Protein AF-A0A3C0BBY7-F1 (afdb_monomer_lite)

Sequence (95 aa):
DMPVDNEEEFFVKFGDEYRDEADNVSIIPEGVGHFDIAPLLYDYLHLMIPYRVVHPDDENGNTTCDRTVISRLEQLKVTGENGSVWDKLKDINLD

Structure (mmCIF, N/CA/C/O backbone):
data_AF-A0A3C0BBY7-F1
#
_entry.id   AF-A0A3C0BBY7-F1
#
loop_
_atom_site.group_PDB
_atom_site.id
_atom_site.type_symbol
_atom_site.label_atom_id
_atom_site.label_alt_id
_atom_site.label_comp_id
_atom_site.label_asym_id
_atom_site.label_entity_id
_atom_site.label_seq_id
_atom_site.pdbx_PDB_ins_code
_atom_site.Cartn_x
_atom_site.Cartn_y
_atom_site.Cartn_z
_atom_site.occupancy
_atom_site.B_iso_or_equiv
_atom_site.auth_seq_id
_atom_site.auth_comp_id
_atom_site.auth_asym_id
_atom_site.auth_atom_id
_atom_site.pdbx_PDB_model_num
ATOM 1 N N . ASP A 1 1 ? -11.936 11.867 10.821 1.00 58.72 1 ASP A N 1
ATOM 2 C CA . ASP A 1 1 ? -11.034 11.390 9.759 1.00 58.72 1 ASP A CA 1
ATOM 3 C C . ASP A 1 1 ? -9.784 10.808 10.365 1.00 58.72 1 ASP A C 1
ATOM 5 O O . ASP A 1 1 ? -9.321 11.316 11.381 1.00 58.72 1 ASP A O 1
ATOM 9 N N . MET A 1 2 ? -9.295 9.713 9.791 1.00 70.88 2 MET A N 1
ATOM 10 C CA . MET A 1 2 ? -8.002 9.158 10.159 1.00 70.88 2 MET A CA 1
ATOM 11 C C . MET A 1 2 ? -6.971 9.733 9.186 1.00 70.88 2 MET A C 1
ATOM 13 O O . MET A 1 2 ? -7.074 9.438 7.995 1.00 70.88 2 MET A O 1
ATOM 17 N N . PRO A 1 3 ? -6.055 10.605 9.641 1.00 77.31 3 PRO A N 1
ATOM 18 C CA . PRO A 1 3 ? -5.058 11.177 8.754 1.00 77.31 3 PRO A CA 1
ATOM 19 C C . PRO A 1 3 ? -4.123 10.059 8.289 1.00 77.31 3 PRO A C 1
ATOM 21 O O . PRO A 1 3 ? -3.561 9.335 9.109 1.00 77.31 3 PRO A O 1
ATOM 24 N N . VAL A 1 4 ? -4.007 9.909 6.973 1.00 81.25 4 VAL A N 1
ATOM 25 C CA . VAL A 1 4 ? -3.027 9.037 6.331 1.00 81.25 4 VAL A CA 1
ATOM 26 C C . VAL A 1 4 ? -1.896 9.936 5.857 1.00 81.25 4 VAL A C 1
ATOM 28 O O . VAL A 1 4 ? -2.145 10.881 5.111 1.00 81.25 4 VAL A O 1
ATOM 31 N N . ASP A 1 5 ? -0.685 9.661 6.325 1.00 86.19 5 ASP A N 1
ATOM 32 C CA . ASP A 1 5 ? 0.532 10.365 5.935 1.00 86.19 5 ASP A CA 1
ATOM 33 C C . ASP A 1 5 ? 1.616 9.321 5.683 1.00 86.19 5 ASP A C 1
ATOM 35 O O . ASP A 1 5 ? 1.891 8.498 6.560 1.00 86.19 5 ASP A O 1
ATOM 39 N N . ASN A 1 6 ? 2.146 9.291 4.463 1.00 84.12 6 ASN A N 1
ATOM 40 C CA . ASN A 1 6 ? 3.180 8.347 4.066 1.00 84.12 6 ASN A CA 1
ATOM 41 C C . ASN A 1 6 ? 3.915 8.840 2.809 1.00 84.12 6 ASN A C 1
ATOM 43 O O . ASN A 1 6 ? 3.343 9.542 1.973 1.00 84.12 6 ASN A O 1
ATOM 47 N N . GLU A 1 7 ? 5.167 8.422 2.670 1.00 91.50 7 GLU A N 1
ATOM 48 C CA . GLU A 1 7 ? 6.050 8.717 1.549 1.00 91.50 7 GLU A CA 1
ATOM 49 C C . GLU A 1 7 ? 6.685 7.400 1.086 1.00 91.50 7 GLU A C 1
ATOM 51 O O . GLU A 1 7 ? 7.394 6.746 1.845 1.00 91.50 7 GLU A O 1
ATOM 56 N N . GLU A 1 8 ? 6.389 6.992 -0.151 1.00 90.50 8 GLU A N 1
ATOM 57 C CA . GLU A 1 8 ? 6.815 5.708 -0.720 1.00 90.50 8 GLU A CA 1
ATOM 58 C C . GLU A 1 8 ? 7.626 5.933 -2.001 1.00 90.50 8 GLU A C 1
ATOM 60 O O . GLU A 1 8 ? 7.281 6.780 -2.831 1.00 90.50 8 GLU A O 1
ATOM 65 N N . GLU A 1 9 ? 8.684 5.143 -2.186 1.00 93.44 9 GLU A N 1
ATOM 66 C CA . GLU A 1 9 ? 9.534 5.171 -3.379 1.00 93.44 9 GLU A CA 1
ATOM 67 C C . GLU A 1 9 ? 9.379 3.881 -4.191 1.00 93.44 9 GLU A C 1
ATOM 69 O O . GLU A 1 9 ? 9.565 2.776 -3.675 1.00 93.44 9 GLU A O 1
ATOM 74 N N . PHE A 1 10 ? 9.105 4.027 -5.489 1.00 94.44 10 PHE A N 1
ATOM 75 C CA . PHE A 1 10 ? 8.995 2.919 -6.436 1.00 94.44 10 PHE A CA 1
ATOM 76 C C . PHE A 1 10 ? 9.941 3.129 -7.622 1.00 94.44 10 PHE A C 1
ATOM 78 O O . PHE A 1 10 ? 9.942 4.189 -8.253 1.00 94.44 10 PHE A O 1
ATOM 85 N N . PHE A 1 11 ? 10.737 2.113 -7.950 1.00 94.56 11 PHE A N 1
ATOM 86 C CA . PHE A 1 11 ? 11.728 2.166 -9.019 1.00 94.56 11 PHE A CA 1
ATOM 87 C C . PHE A 1 11 ? 11.228 1.463 -10.278 1.00 94.56 11 PHE A C 1
ATOM 89 O O . PHE A 1 11 ? 10.786 0.315 -10.249 1.00 94.56 11 PHE A O 1
ATOM 96 N N . VAL A 1 12 ? 11.386 2.135 -11.415 1.00 92.94 12 VAL A N 1
ATOM 97 C CA . VAL A 1 12 ? 11.083 1.574 -12.733 1.00 92.94 12 VAL A CA 1
ATOM 98 C C . VAL A 1 12 ? 12.384 1.395 -13.505 1.00 92.94 12 VAL A C 1
ATOM 100 O O . VAL A 1 12 ? 13.156 2.342 -13.669 1.00 92.94 12 VAL A O 1
ATOM 103 N N . LYS A 1 13 ? 12.633 0.173 -13.977 1.00 93.31 13 LYS A N 1
ATOM 104 C CA . LYS A 1 13 ? 13.774 -0.172 -14.832 1.00 93.31 13 LYS A CA 1
ATOM 105 C C . LYS A 1 13 ? 13.291 -0.495 -16.238 1.00 93.31 13 LYS A C 1
ATOM 107 O O . LYS A 1 13 ? 12.208 -1.037 -16.411 1.00 93.31 13 LYS A O 1
ATOM 112 N N . PHE A 1 14 ? 14.112 -0.209 -17.240 1.00 93.31 14 PHE A N 1
ATOM 113 C CA . PHE A 1 14 ? 13.848 -0.649 -18.607 1.00 93.31 14 PHE A CA 1
ATOM 114 C C . PHE A 1 14 ? 14.492 -2.014 -18.869 1.00 93.31 14 PHE A C 1
ATOM 116 O O . PHE A 1 14 ? 15.600 -2.274 -18.394 1.00 93.31 14 PHE A O 1
ATOM 123 N N . GLY A 1 15 ? 13.801 -2.877 -19.609 1.00 91.94 15 GLY A N 1
ATOM 124 C CA . GLY A 1 15 ? 14.293 -4.194 -20.012 1.00 91.94 15 GLY A CA 1
ATOM 125 C C . GLY A 1 15 ? 13.503 -4.781 -21.180 1.00 91.94 15 GLY A C 1
ATOM 126 O O . GLY A 1 15 ? 12.789 -4.062 -21.877 1.00 91.94 15 GLY A O 1
ATOM 127 N N . ASP A 1 16 ? 13.634 -6.091 -21.391 1.00 89.69 16 ASP A N 1
ATOM 128 C CA . ASP A 1 16 ? 13.038 -6.772 -22.549 1.00 89.69 16 ASP A CA 1
ATOM 129 C C . ASP A 1 16 ? 11.526 -7.019 -22.389 1.00 89.69 16 ASP A C 1
ATOM 131 O O . ASP A 1 16 ? 10.759 -6.890 -23.342 1.00 89.69 16 ASP A O 1
ATOM 135 N N . GLU A 1 17 ? 11.081 -7.367 -21.178 1.00 91.12 17 GLU A N 1
ATOM 136 C CA . GLU A 1 17 ? 9.707 -7.786 -20.879 1.00 91.12 17 GLU A CA 1
ATOM 137 C C . GLU A 1 17 ? 9.232 -7.229 -19.532 1.00 91.12 17 GLU A C 1
ATOM 139 O O . GLU A 1 17 ? 10.043 -6.904 -18.663 1.00 91.12 17 GLU A O 1
ATOM 144 N N . TYR A 1 18 ? 7.909 -7.152 -19.348 1.00 91.88 18 TYR A N 1
ATOM 145 C CA . TYR A 1 18 ? 7.322 -6.725 -18.079 1.00 91.88 18 TYR A CA 1
ATOM 146 C C . TYR A 1 18 ? 7.590 -7.763 -16.985 1.00 91.88 18 TYR A C 1
ATOM 148 O O . TYR A 1 18 ? 7.266 -8.943 -17.157 1.00 91.88 18 TYR A O 1
ATOM 156 N N . ARG A 1 19 ? 8.160 -7.337 -15.855 1.00 92.44 19 ARG A N 1
ATOM 157 C CA . ARG A 1 19 ? 8.415 -8.220 -14.712 1.00 92.44 19 ARG A CA 1
ATOM 158 C C . ARG A 1 19 ? 8.555 -7.436 -13.416 1.00 92.44 19 ARG A C 1
ATOM 160 O O . ARG A 1 19 ? 9.389 -6.541 -13.328 1.00 92.44 19 ARG A O 1
ATOM 167 N N . ASP A 1 20 ? 7.852 -7.887 -12.387 1.00 91.25 20 ASP A N 1
ATOM 168 C CA . ASP A 1 20 ? 8.089 -7.426 -11.022 1.00 91.25 20 ASP A CA 1
ATOM 169 C C . ASP A 1 20 ? 9.342 -8.117 -10.465 1.00 91.25 20 ASP A C 1
ATOM 171 O O . ASP A 1 20 ? 9.431 -9.347 -10.414 1.00 91.25 20 ASP A O 1
ATOM 175 N N . GLU A 1 21 ? 10.358 -7.318 -10.138 1.00 91.25 21 GLU A N 1
ATOM 176 C CA . GLU A 1 21 ? 11.664 -7.798 -9.671 1.00 91.25 21 GLU A CA 1
ATOM 177 C C . GLU A 1 21 ? 11.727 -7.832 -8.138 1.00 91.25 21 GLU A C 1
ATOM 179 O O . GLU A 1 21 ? 12.305 -8.754 -7.561 1.00 91.25 21 GLU A O 1
ATOM 184 N N . ALA A 1 22 ? 11.116 -6.840 -7.487 1.00 91.62 22 ALA A N 1
ATOM 185 C CA . ALA A 1 22 ? 10.974 -6.723 -6.038 1.00 91.62 22 ALA A CA 1
ATOM 186 C C . ALA A 1 22 ? 9.711 -5.914 -5.694 1.00 91.62 22 ALA A C 1
ATOM 188 O O . ALA A 1 22 ? 9.109 -5.308 -6.578 1.00 91.62 22 ALA A O 1
ATOM 189 N N . ASP A 1 23 ? 9.352 -5.846 -4.409 1.00 87.56 23 ASP A N 1
ATOM 190 C CA . ASP A 1 23 ? 8.134 -5.166 -3.933 1.00 87.56 23 ASP A CA 1
ATOM 191 C C . ASP A 1 23 ? 8.029 -3.700 -4.391 1.00 87.56 23 ASP A C 1
ATOM 193 O O . ASP A 1 23 ? 6.936 -3.206 -4.648 1.00 87.56 23 ASP A O 1
ATOM 197 N N . ASN A 1 24 ? 9.162 -3.007 -4.535 1.00 92.56 24 ASN A N 1
ATOM 198 C CA . ASN A 1 24 ? 9.223 -1.621 -4.994 1.00 92.56 24 ASN A CA 1
ATOM 199 C C . ASN A 1 24 ? 10.015 -1.434 -6.301 1.00 92.56 24 ASN A C 1
ATOM 201 O O . ASN A 1 24 ? 10.480 -0.328 -6.580 1.00 92.56 24 ASN A O 1
ATOM 205 N N . VAL A 1 25 ? 10.222 -2.500 -7.085 1.00 94.44 25 VAL A N 1
ATOM 206 C CA . VAL A 1 25 ? 10.970 -2.440 -8.351 1.00 94.44 25 VAL A CA 1
ATOM 207 C C . VAL A 1 25 ? 10.270 -3.250 -9.436 1.00 94.44 25 VAL A C 1
ATOM 209 O O . VAL A 1 25 ? 10.130 -4.468 -9.313 1.00 94.44 25 VAL A O 1
ATOM 212 N N . SER A 1 26 ? 9.934 -2.600 -10.551 1.00 94.12 26 SER A N 1
ATOM 213 C CA . SER A 1 26 ? 9.396 -3.281 -11.735 1.00 94.12 26 SER A CA 1
ATOM 214 C C . SER A 1 26 ? 10.179 -2.935 -13.002 1.00 94.12 26 SER A C 1
ATOM 216 O O . SER A 1 26 ? 10.688 -1.822 -13.172 1.00 94.12 26 SER A O 1
ATOM 218 N N . ILE A 1 27 ? 10.312 -3.927 -13.880 1.00 94.25 27 ILE A N 1
ATOM 219 C CA . ILE A 1 27 ? 10.942 -3.812 -15.192 1.00 94.25 27 ILE A CA 1
ATOM 220 C C . ILE A 1 27 ? 9.837 -3.620 -16.226 1.00 94.25 27 ILE A C 1
ATOM 222 O O . ILE A 1 27 ? 8.913 -4.430 -16.300 1.00 94.25 27 ILE A O 1
ATOM 226 N N . ILE A 1 28 ? 9.954 -2.579 -17.049 1.00 94.25 28 ILE A N 1
ATOM 227 C CA . ILE A 1 28 ? 9.056 -2.307 -18.172 1.00 94.25 28 ILE A CA 1
ATOM 228 C C . ILE A 1 28 ? 9.796 -2.429 -19.512 1.00 94.25 28 ILE A C 1
ATOM 230 O O . ILE A 1 28 ? 10.983 -2.100 -19.589 1.00 94.25 28 ILE A O 1
ATOM 234 N N . PRO A 1 29 ? 9.114 -2.856 -20.590 1.00 94.00 29 PRO A N 1
ATOM 235 C CA . PRO A 1 29 ? 9.721 -2.898 -21.914 1.00 94.00 29 PRO A CA 1
ATOM 236 C C . PRO A 1 29 ? 10.139 -1.509 -22.413 1.00 94.00 29 PRO A C 1
ATOM 238 O O . PRO A 1 29 ? 9.382 -0.547 -22.281 1.00 94.00 29 PRO A O 1
ATOM 241 N N . GLU A 1 30 ? 11.295 -1.406 -23.073 1.00 89.62 30 GLU A N 1
ATOM 242 C CA . GLU A 1 30 ? 11.827 -0.137 -23.615 1.00 89.62 30 GLU A CA 1
ATOM 243 C C . GLU A 1 30 ? 10.877 0.590 -24.589 1.00 89.62 30 GLU A C 1
ATOM 245 O O . GLU A 1 30 ? 10.917 1.813 -24.711 1.00 89.62 30 GLU A O 1
ATOM 250 N N . GLY A 1 31 ? 10.002 -0.145 -25.283 1.00 88.12 31 GLY A N 1
ATOM 251 C CA . GLY A 1 31 ? 9.038 0.417 -26.237 1.00 88.12 31 GLY A CA 1
ATOM 252 C C . GLY A 1 31 ? 7.786 1.038 -25.608 1.00 88.12 31 GLY A C 1
ATOM 253 O O . GLY A 1 31 ? 6.928 1.546 -26.333 1.00 88.12 31 GLY A O 1
ATOM 254 N N . VAL A 1 32 ? 7.637 0.974 -24.283 1.00 86.12 32 VAL A N 1
ATOM 255 C CA . VAL A 1 32 ? 6.443 1.447 -23.579 1.00 86.12 32 VAL A CA 1
ATOM 256 C C . VAL A 1 32 ? 6.582 2.930 -23.227 1.00 86.12 32 VAL A C 1
ATOM 258 O O . VAL A 1 32 ? 7.468 3.335 -22.484 1.00 86.12 32 VAL A O 1
ATOM 261 N N . GLY A 1 33 ? 5.668 3.756 -23.746 1.00 83.81 33 GLY A N 1
ATOM 262 C CA . GLY A 1 33 ? 5.657 5.208 -23.519 1.00 83.81 33 GLY A CA 1
ATOM 263 C C . GLY A 1 33 ? 4.874 5.676 -22.287 1.00 83.81 33 GLY A C 1
ATOM 264 O O . GLY A 1 33 ? 4.809 6.878 -22.039 1.00 83.81 33 GLY A O 1
ATOM 265 N N . HIS A 1 34 ? 4.240 4.764 -21.544 1.00 88.25 34 HIS A N 1
ATOM 266 C CA . HIS A 1 34 ? 3.448 5.087 -20.356 1.00 88.25 34 HIS A CA 1
ATOM 267 C C . HIS A 1 34 ? 3.549 3.985 -19.295 1.00 88.25 34 HIS A C 1
ATOM 269 O O . HIS A 1 34 ? 3.524 2.802 -19.615 1.00 88.25 34 HIS A O 1
ATOM 275 N N . PHE A 1 35 ? 3.584 4.360 -18.021 1.00 88.94 35 PHE A N 1
ATOM 276 C CA . PHE A 1 35 ? 3.538 3.421 -16.902 1.00 88.94 35 PHE A CA 1
ATOM 277 C C . PHE A 1 35 ? 2.300 3.723 -16.060 1.00 88.94 35 PHE A C 1
ATOM 279 O O . PHE A 1 35 ? 2.105 4.866 -15.644 1.00 88.94 35 PHE A O 1
ATOM 286 N N . ASP A 1 36 ? 1.431 2.728 -15.881 1.00 90.69 36 ASP A N 1
ATOM 287 C CA . ASP A 1 36 ? 0.209 2.896 -15.098 1.00 90.69 36 ASP A CA 1
ATOM 288 C C . ASP A 1 36 ? 0.519 2.755 -13.606 1.00 90.69 36 ASP A C 1
ATOM 290 O O . ASP A 1 36 ? 0.889 1.684 -13.132 1.00 90.69 36 ASP A O 1
ATOM 294 N N . ILE A 1 37 ? 0.358 3.855 -12.872 1.00 92.62 37 ILE A N 1
ATOM 295 C CA . ILE A 1 37 ? 0.589 3.920 -11.426 1.00 92.62 37 ILE A CA 1
ATOM 296 C C . ILE A 1 37 ? -0.686 3.678 -10.609 1.00 92.62 37 ILE A C 1
ATOM 298 O O . ILE A 1 37 ? -0.618 3.643 -9.383 1.00 92.62 37 ILE A O 1
ATOM 302 N N . ALA A 1 38 ? -1.855 3.538 -11.247 1.00 94.88 38 ALA A N 1
ATOM 303 C CA . ALA A 1 38 ? -3.114 3.340 -10.531 1.00 94.88 38 ALA A CA 1
ATOM 304 C C . ALA A 1 38 ? -3.114 2.082 -9.636 1.00 94.88 38 ALA A C 1
ATOM 306 O O . ALA A 1 38 ? -3.585 2.193 -8.500 1.00 94.88 38 ALA A O 1
ATOM 307 N N . PRO A 1 39 ? -2.556 0.927 -10.062 1.00 91.31 39 PRO A N 1
ATOM 308 C CA . PRO A 1 39 ? -2.436 -0.246 -9.195 1.00 91.31 39 PRO A CA 1
ATOM 309 C C . PRO A 1 39 ? -1.549 0.016 -7.973 1.00 91.31 39 PRO A C 1
ATOM 311 O O . PRO A 1 39 ? -1.944 -0.297 -6.855 1.00 91.31 39 PRO A O 1
ATOM 314 N N . LEU A 1 40 ? -0.405 0.684 -8.168 1.00 92.19 40 LEU A N 1
ATOM 315 C CA . LEU A 1 40 ? 0.512 1.036 -7.079 1.00 92.19 40 LEU A CA 1
ATOM 316 C C . LEU A 1 40 ? -0.177 1.925 -6.042 1.00 92.19 40 LEU A C 1
ATOM 318 O O . LEU A 1 40 ? -0.133 1.647 -4.849 1.00 92.19 40 LEU A O 1
ATOM 322 N N . LEU A 1 41 ? -0.866 2.976 -6.497 1.00 92.12 41 LEU A N 1
ATOM 323 C CA . LEU A 1 41 ? -1.616 3.865 -5.609 1.00 92.12 41 LEU A CA 1
ATOM 324 C C . LEU A 1 41 ? -2.694 3.112 -4.830 1.00 92.12 41 LEU A C 1
ATOM 326 O O . LEU A 1 41 ? -2.870 3.365 -3.640 1.00 92.12 41 LEU A O 1
ATOM 330 N N . TYR A 1 42 ? -3.416 2.201 -5.485 1.00 92.62 42 TYR A N 1
ATOM 331 C CA . TYR A 1 42 ? -4.428 1.392 -4.819 1.00 92.62 42 TYR A CA 1
ATOM 332 C C . TYR A 1 42 ? -3.809 0.565 -3.691 1.00 92.62 42 TYR A C 1
ATOM 334 O O . TYR A 1 42 ? -4.307 0.628 -2.566 1.00 92.62 42 TYR A O 1
ATOM 342 N N . ASP A 1 43 ? -2.718 -0.146 -3.965 1.00 90.75 43 ASP A N 1
ATOM 343 C CA . ASP A 1 43 ? -2.064 -1.014 -2.987 1.00 90.75 43 ASP A CA 1
ATOM 344 C C . ASP A 1 43 ? -1.497 -0.211 -1.815 1.00 90.75 43 ASP A C 1
ATOM 346 O O . ASP A 1 43 ? -1.823 -0.491 -0.659 1.00 90.75 43 ASP A O 1
ATOM 350 N N . TYR A 1 44 ? -0.735 0.847 -2.099 1.00 91.62 44 TYR A N 1
ATOM 351 C CA . TYR A 1 44 ? -0.164 1.704 -1.064 1.00 91.62 44 TYR A CA 1
ATOM 352 C C . TYR A 1 44 ? -1.244 2.307 -0.161 1.00 91.62 44 TYR A C 1
ATOM 354 O O . TYR A 1 44 ? -1.146 2.219 1.062 1.00 91.62 44 TYR A O 1
ATOM 362 N N . LEU A 1 45 ? -2.320 2.854 -0.734 1.00 90.56 45 LEU A N 1
ATOM 363 C CA . LEU A 1 45 ? -3.403 3.441 0.057 1.00 90.56 45 LEU A CA 1
ATOM 364 C C . LEU A 1 45 ? -4.151 2.398 0.893 1.00 90.56 45 LEU A C 1
ATOM 366 O O . LEU A 1 45 ? -4.492 2.672 2.043 1.00 90.56 45 LEU A O 1
ATOM 370 N N . HIS A 1 46 ? -4.402 1.204 0.349 1.00 89.88 46 HIS A N 1
ATOM 371 C CA . HIS A 1 46 ? -5.087 0.145 1.093 1.00 89.88 46 HIS A CA 1
ATOM 372 C C . HIS A 1 46 ? -4.258 -0.360 2.270 1.00 89.88 46 HIS A C 1
ATOM 374 O O . HIS A 1 46 ? -4.823 -0.647 3.324 1.00 89.88 46 HIS A O 1
ATOM 380 N N . LEU A 1 47 ? -2.936 -0.441 2.113 1.00 88.50 47 LEU A N 1
ATOM 381 C CA . LEU A 1 47 ? -2.031 -0.877 3.176 1.00 88.50 47 LEU A CA 1
ATOM 382 C C . LEU A 1 47 ? -1.844 0.175 4.275 1.00 88.50 47 LEU A C 1
ATOM 384 O O . LEU A 1 47 ? -1.584 -0.184 5.422 1.00 88.50 47 LEU A O 1
ATOM 388 N N . MET A 1 48 ? -2.011 1.460 3.958 1.00 88.50 48 MET A N 1
ATOM 389 C CA . MET A 1 48 ? -1.921 2.539 4.947 1.00 88.50 48 MET A CA 1
ATOM 390 C C . MET A 1 48 ? -3.144 2.621 5.875 1.00 88.50 48 MET A C 1
ATOM 392 O O . MET A 1 48 ? -3.048 3.152 6.983 1.00 88.50 48 MET A O 1
ATOM 396 N N . ILE A 1 49 ? -4.305 2.118 5.449 1.00 86.88 49 ILE A N 1
ATOM 397 C CA . ILE A 1 49 ? -5.527 2.15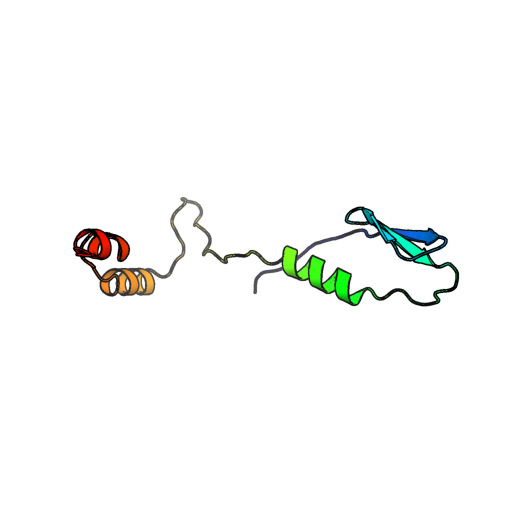4 6.260 1.00 86.88 49 ILE A CA 1
ATOM 398 C C . ILE A 1 49 ? -5.488 0.998 7.269 1.00 86.88 49 ILE A C 1
ATOM 400 O O . ILE A 1 49 ? -5.353 -0.162 6.873 1.00 86.88 49 ILE A O 1
ATOM 404 N N . PRO A 1 50 ? -5.656 1.250 8.582 1.00 84.69 50 PRO A N 1
ATOM 405 C CA . PRO A 1 50 ? -5.668 0.163 9.546 1.00 84.69 50 PRO A CA 1
ATOM 406 C C . PRO A 1 50 ? -6.861 -0.758 9.304 1.00 84.69 50 PRO A C 1
ATOM 408 O O . PRO A 1 50 ? -7.999 -0.320 9.132 1.00 84.69 50 PRO A O 1
ATOM 411 N N . TYR A 1 51 ? -6.620 -2.060 9.431 1.00 82.94 51 TYR A N 1
ATOM 412 C CA . TYR A 1 51 ? -7.673 -3.070 9.336 1.00 82.94 51 TYR A CA 1
ATOM 413 C C . TYR A 1 51 ? -8.790 -2.877 10.380 1.00 82.94 51 TYR A C 1
ATOM 415 O O . TYR A 1 51 ? -9.937 -3.272 10.172 1.00 82.94 51 TYR A O 1
ATOM 423 N N . ARG A 1 52 ? -8.464 -2.267 11.527 1.00 84.31 52 ARG A N 1
ATOM 424 C CA . ARG A 1 52 ? -9.417 -1.975 12.597 1.00 84.31 52 ARG A CA 1
ATOM 425 C C . ARG A 1 52 ? -9.152 -0.605 13.203 1.00 84.31 52 ARG A C 1
ATOM 427 O O . ARG A 1 52 ? -8.060 -0.341 13.694 1.00 84.31 52 ARG A O 1
ATOM 434 N N . VAL A 1 53 ? -10.197 0.213 13.265 1.00 82.12 53 VAL A N 1
ATOM 435 C CA . VAL A 1 53 ? -10.196 1.462 14.031 1.00 82.12 53 VAL A CA 1
ATOM 436 C C . VAL A 1 53 ? -10.612 1.150 15.467 1.00 82.12 53 VAL A C 1
ATOM 438 O O . VAL A 1 53 ? -11.668 0.560 15.706 1.00 82.12 53 VAL A O 1
ATOM 441 N N . VAL A 1 54 ? -9.767 1.515 16.428 1.00 83.38 54 VAL A N 1
ATOM 442 C CA . VAL A 1 54 ? -10.029 1.365 17.864 1.00 83.38 54 VAL A CA 1
ATOM 443 C C . VAL A 1 54 ? -10.019 2.758 18.481 1.00 83.38 54 VAL A C 1
ATOM 445 O O . VAL A 1 54 ? -9.179 3.581 18.120 1.00 83.38 54 VAL A O 1
ATOM 448 N N . HIS A 1 55 ? -10.971 3.042 19.372 1.00 85.75 55 HIS A N 1
ATOM 449 C CA . HIS A 1 55 ? -10.945 4.293 20.127 1.00 85.75 55 HIS A CA 1
ATOM 450 C C . HIS A 1 55 ? -9.634 4.375 20.923 1.00 85.75 55 HIS A C 1
ATOM 452 O O . HIS A 1 55 ? -9.250 3.366 21.518 1.00 85.75 55 HIS A O 1
ATOM 458 N N . PRO A 1 56 ? -8.952 5.531 20.942 1.00 87.00 56 PRO A N 1
ATOM 459 C CA . PRO A 1 56 ? -7.705 5.678 21.682 1.00 87.00 56 PRO A CA 1
ATOM 460 C C . PRO A 1 56 ? -7.936 5.505 23.188 1.00 87.00 56 PRO A C 1
ATOM 462 O O . PRO A 1 56 ? -9.060 5.660 23.677 1.00 87.00 56 PRO A O 1
ATO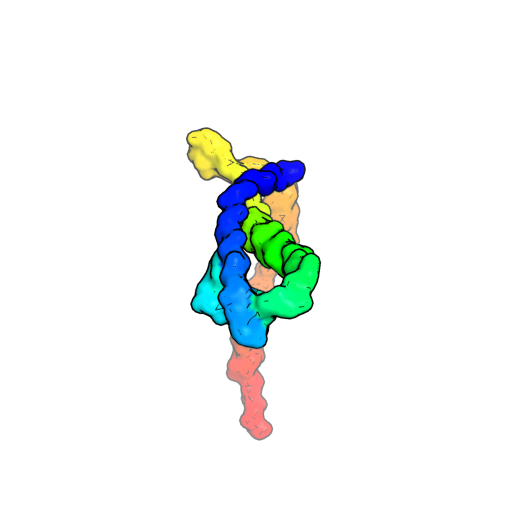M 465 N N . ASP A 1 57 ? -6.874 5.218 23.929 1.00 90.62 57 ASP A N 1
ATOM 466 C CA . ASP A 1 57 ? -6.895 5.298 25.388 1.00 90.62 57 ASP A CA 1
ATOM 467 C C . ASP A 1 57 ? -6.554 6.727 25.850 1.00 90.62 57 ASP A C 1
ATOM 469 O O . ASP A 1 57 ? -5.933 7.502 25.117 1.00 90.62 57 ASP A O 1
ATOM 473 N N . ASP A 1 58 ? -7.000 7.095 27.051 1.00 91.19 58 ASP A N 1
ATOM 474 C CA . ASP A 1 58 ? -6.628 8.347 27.712 1.00 91.19 58 ASP A CA 1
ATOM 475 C C . ASP A 1 58 ? -5.196 8.290 28.287 1.00 91.19 58 ASP A C 1
ATOM 477 O O . ASP A 1 58 ? -4.534 7.252 28.274 1.00 91.19 58 ASP A O 1
ATOM 481 N N . GLU A 1 59 ? -4.704 9.408 28.831 1.00 93.00 59 GLU A N 1
ATOM 482 C CA . GLU A 1 59 ? -3.356 9.506 29.424 1.00 93.00 59 GLU A CA 1
ATOM 483 C C . GLU A 1 59 ? -3.111 8.521 30.585 1.00 93.00 59 GLU A C 1
ATOM 485 O O . GLU A 1 59 ? -1.964 8.245 30.934 1.00 93.00 59 GLU A O 1
ATOM 490 N N . ASN A 1 60 ? -4.178 7.978 31.179 1.00 92.12 60 ASN A N 1
ATOM 491 C CA . ASN A 1 60 ? -4.130 7.015 32.275 1.00 92.12 60 ASN A CA 1
ATOM 492 C C . ASN A 1 60 ? -4.358 5.565 31.801 1.00 92.12 60 ASN A C 1
ATOM 494 O O . ASN A 1 60 ? -4.416 4.661 32.636 1.00 92.12 60 ASN A O 1
ATOM 498 N N . GLY A 1 61 ? -4.498 5.332 30.490 1.00 89.62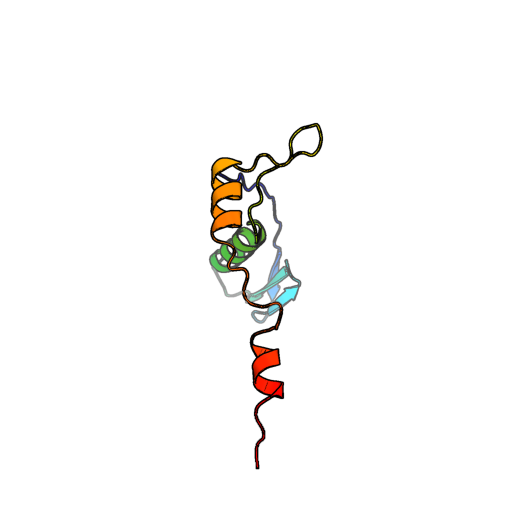 61 GLY A N 1
ATOM 499 C CA . GLY A 1 61 ? -4.739 4.016 29.899 1.00 89.62 61 GLY A CA 1
ATOM 500 C C . GLY A 1 61 ? -6.193 3.536 29.963 1.00 89.62 61 GLY A C 1
ATOM 501 O O . GLY A 1 61 ? -6.442 2.340 29.812 1.00 89.62 61 GLY A O 1
ATOM 502 N N . ASN A 1 62 ? -7.166 4.419 30.211 1.00 88.75 62 ASN A N 1
ATOM 503 C CA . ASN A 1 62 ? -8.583 4.058 30.144 1.00 88.75 62 ASN A CA 1
ATOM 504 C C . ASN A 1 62 ? -9.138 4.275 28.737 1.00 88.75 62 ASN A C 1
ATOM 506 O O . ASN A 1 62 ? -8.873 5.289 28.097 1.00 88.75 62 ASN A O 1
ATOM 510 N N . THR A 1 63 ? -10.010 3.370 28.297 1.00 87.31 63 THR A N 1
ATOM 511 C CA . THR A 1 63 ? -10.654 3.485 26.987 1.00 87.31 63 THR A CA 1
ATOM 512 C C . THR A 1 63 ? -11.527 4.737 26.860 1.00 87.31 63 THR A C 1
ATOM 514 O O . THR A 1 63 ? -12.349 5.032 27.732 1.00 87.31 63 THR A O 1
ATOM 517 N N . THR A 1 64 ? -11.415 5.433 25.725 1.00 90.88 64 THR A N 1
ATOM 518 C CA . THR A 1 64 ? -12.285 6.575 25.381 1.00 90.88 64 THR A CA 1
ATOM 519 C C . THR A 1 64 ? -13.610 6.166 24.725 1.00 90.88 64 THR A C 1
ATOM 521 O O . THR A 1 64 ? -14.382 7.021 24.292 1.00 90.88 64 THR A O 1
ATOM 524 N N . CYS A 1 65 ? -13.910 4.863 24.653 1.00 89.94 65 CYS A N 1
ATOM 525 C CA . CYS A 1 65 ? -15.179 4.370 24.120 1.00 89.94 65 CYS A CA 1
ATOM 526 C C . CYS A 1 65 ? -16.396 4.972 24.849 1.00 89.94 65 CYS A C 1
ATOM 528 O O . CYS A 1 65 ? -16.407 5.119 26.074 1.00 89.94 65 CYS A O 1
ATOM 530 N N . ASP A 1 66 ? -17.481 5.207 24.106 1.00 91.56 66 ASP A N 1
ATOM 531 C CA . ASP A 1 66 ? -18.755 5.627 24.692 1.00 91.56 66 ASP A CA 1
ATOM 532 C C . ASP A 1 66 ? -19.308 4.542 25.633 1.00 91.56 66 ASP A C 1
ATOM 534 O O . ASP A 1 66 ? -19.731 3.455 25.222 1.00 91.56 66 ASP A O 1
ATOM 538 N N . ARG A 1 67 ? -19.342 4.871 26.927 1.00 90.69 67 ARG A N 1
ATOM 539 C CA . ARG A 1 67 ? -19.826 3.991 27.995 1.00 90.69 67 ARG A CA 1
ATOM 540 C C . ARG A 1 67 ? -21.285 3.575 27.822 1.00 90.69 67 ARG A C 1
ATOM 542 O O . ARG A 1 67 ? -21.649 2.466 28.210 1.00 90.69 67 ARG A O 1
ATOM 549 N N . THR A 1 68 ? -22.126 4.432 27.246 1.00 92.12 68 THR A N 1
ATOM 550 C CA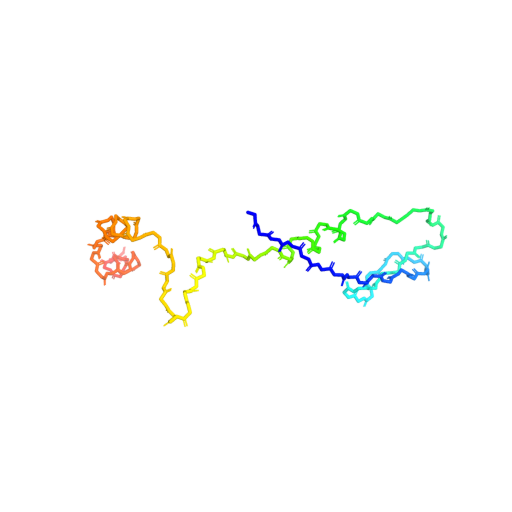 . THR A 1 68 ? -23.544 4.125 27.020 1.00 92.12 68 THR A CA 1
ATOM 551 C C . THR A 1 68 ? -23.706 3.040 25.960 1.00 92.12 68 THR A C 1
ATOM 553 O O . THR A 1 68 ? -24.527 2.135 26.116 1.00 92.12 68 THR A O 1
ATOM 556 N N . VAL A 1 69 ? -22.876 3.089 24.917 1.00 90.06 69 VAL A N 1
ATOM 557 C CA . VAL A 1 69 ? -22.839 2.088 23.850 1.00 90.06 69 VAL A CA 1
ATOM 558 C C . VAL A 1 69 ? -22.287 0.773 24.387 1.00 90.06 69 VAL A C 1
ATOM 560 O O . VAL A 1 69 ? -22.908 -0.263 24.163 1.00 90.06 69 VAL A O 1
ATOM 563 N N . ILE A 1 70 ? -21.194 0.805 25.158 1.00 90.06 70 ILE A N 1
ATOM 564 C CA . ILE A 1 70 ? -20.635 -0.395 25.803 1.00 90.06 70 ILE A CA 1
ATOM 565 C C . ILE A 1 70 ? -21.690 -1.090 26.668 1.00 90.06 70 ILE A C 1
ATOM 567 O O . ILE A 1 70 ? -21.928 -2.282 26.500 1.00 90.06 70 ILE A O 1
ATOM 571 N N . SER A 1 71 ? -22.377 -0.343 27.535 1.00 90.25 71 SER A N 1
ATOM 572 C CA . SER A 1 71 ? -23.409 -0.906 28.412 1.00 90.25 71 SER A CA 1
ATOM 573 C C . SER A 1 71 ? -24.549 -1.563 27.625 1.00 90.25 71 SER A C 1
ATOM 575 O O . SER A 1 71 ? -25.007 -2.649 27.980 1.00 90.25 71 SER A O 1
ATOM 577 N N . ARG A 1 72 ? -24.988 -0.951 26.517 1.00 90.56 72 ARG A N 1
ATOM 578 C CA . ARG A 1 72 ? -25.998 -1.551 25.630 1.00 90.56 72 ARG A CA 1
ATOM 579 C C . ARG A 1 72 ? -25.485 -2.822 24.954 1.00 90.56 72 ARG A C 1
ATOM 581 O O . ARG A 1 72 ? -26.224 -3.796 24.867 1.00 90.56 72 ARG A O 1
ATOM 588 N N . LEU A 1 73 ? -24.234 -2.830 24.493 1.00 87.75 73 LEU A N 1
ATOM 589 C CA . LEU A 1 73 ? -23.609 -4.012 23.891 1.00 87.75 73 LEU A CA 1
ATOM 590 C C . LEU A 1 73 ? -23.502 -5.166 24.891 1.00 87.75 73 LEU A C 1
ATOM 592 O O . LEU A 1 73 ? -23.744 -6.309 24.520 1.00 87.75 73 LEU A O 1
ATOM 596 N N . GLU A 1 74 ? -23.184 -4.880 26.153 1.00 88.50 74 GLU A N 1
ATOM 597 C CA . GLU A 1 74 ? -23.152 -5.879 27.225 1.00 88.50 74 GLU A CA 1
ATOM 598 C C . GLU A 1 74 ? -24.535 -6.472 27.512 1.00 88.50 74 GLU A C 1
ATOM 600 O O . GLU A 1 74 ? -24.650 -7.680 27.690 1.00 88.50 74 GLU A O 1
ATOM 605 N N . GLN A 1 75 ? -25.590 -5.654 27.498 1.00 88.50 75 GLN A N 1
ATOM 606 C CA . GLN A 1 75 ? -26.973 -6.122 27.671 1.00 88.50 75 GLN A CA 1
ATOM 607 C C . GLN A 1 75 ? -27.463 -6.976 26.495 1.00 88.50 75 GLN A C 1
ATOM 609 O O . GLN A 1 75 ? -28.240 -7.909 26.684 1.00 88.50 75 GLN A O 1
ATOM 614 N N . LEU A 1 76 ? -27.019 -6.650 25.279 1.00 85.25 76 LEU A N 1
ATOM 615 C CA . LEU A 1 76 ? -27.325 -7.397 24.055 1.00 85.25 76 LEU A CA 1
ATOM 616 C C . LEU A 1 76 ? -26.426 -8.616 23.859 1.00 85.25 76 LEU A C 1
ATOM 618 O O . LEU A 1 76 ? -26.670 -9.419 22.955 1.00 85.25 76 LEU A O 1
ATOM 622 N N . LYS A 1 77 ? -25.380 -8.756 24.677 1.00 81.62 77 LYS A N 1
ATOM 623 C CA . LYS A 1 77 ? -24.507 -9.919 24.679 1.00 81.62 77 LYS A CA 1
ATOM 624 C C . LYS A 1 77 ? -25.363 -11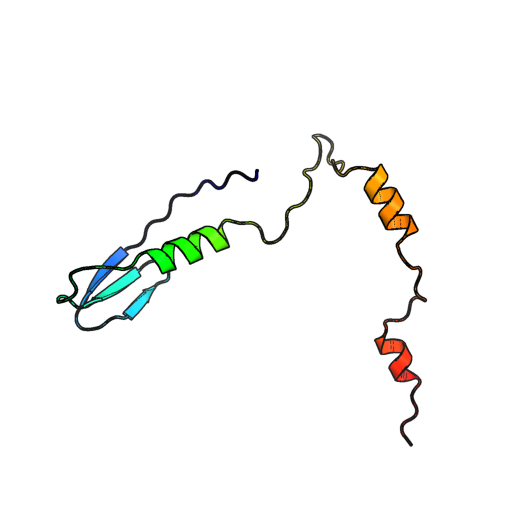.102 25.112 1.00 81.62 77 LYS A C 1
ATOM 626 O O . LYS A 1 77 ? -25.620 -11.303 26.294 1.00 81.62 77 LYS A O 1
ATOM 631 N N . VAL A 1 78 ? -25.858 -11.852 24.131 1.00 68.19 78 VAL A N 1
ATOM 632 C CA . VAL A 1 78 ? -26.609 -13.077 24.379 1.00 68.19 78 VAL A CA 1
ATOM 633 C C . VAL A 1 78 ? -25.699 -13.962 25.220 1.00 68.19 78 VAL A C 1
ATOM 635 O O . VAL A 1 78 ? -24.640 -14.387 24.756 1.00 68.19 78 VAL A O 1
ATOM 638 N N . THR A 1 79 ? -26.097 -14.234 26.461 1.00 60.50 79 THR A N 1
ATOM 639 C CA . THR A 1 79 ? -25.626 -15.383 27.235 1.00 60.50 79 THR A CA 1
ATOM 640 C C . THR A 1 79 ? -26.157 -16.632 26.542 1.00 60.50 79 THR A C 1
ATOM 642 O O . THR A 1 79 ? -27.058 -17.314 27.020 1.00 60.50 79 THR A O 1
ATOM 645 N N . GLY A 1 80 ? -25.644 -16.896 25.340 1.00 53.06 80 GLY A N 1
ATOM 646 C CA . GLY A 1 80 ? -25.747 -18.210 24.747 1.00 53.06 80 GLY A CA 1
ATOM 647 C C . GLY A 1 80 ? -25.061 -19.142 25.726 1.00 53.06 80 GLY A C 1
ATOM 648 O O . GLY A 1 80 ? -23.983 -18.814 26.225 1.00 53.06 80 GLY A O 1
ATOM 649 N N . GLU A 1 81 ? -25.722 -20.245 26.061 1.00 56.06 81 GLU A N 1
ATOM 650 C CA . GLU A 1 81 ? -25.109 -21.374 26.752 1.00 56.06 81 GLU A CA 1
ATOM 651 C C . GLU A 1 81 ? -23.654 -21.514 26.286 1.00 56.06 81 GLU A C 1
ATOM 653 O O . GLU A 1 81 ? -23.399 -21.433 25.084 1.00 56.06 81 GLU A O 1
ATOM 658 N N . ASN A 1 82 ? -22.719 -21.654 27.231 1.00 52.81 82 ASN A N 1
ATOM 659 C CA . ASN A 1 82 ? -21.268 -21.753 27.021 1.00 52.81 82 ASN A CA 1
ATOM 660 C C . ASN A 1 82 ? -20.857 -23.025 26.244 1.00 52.81 82 ASN A C 1
ATOM 662 O O . ASN A 1 82 ? -19.970 -23.762 26.667 1.00 52.81 82 ASN A O 1
ATOM 666 N N . GLY A 1 83 ? -21.514 -23.306 25.129 1.00 57.16 83 GLY A N 1
ATOM 667 C CA . GLY A 1 83 ? -21.133 -24.275 24.131 1.00 57.16 83 GLY A CA 1
ATOM 668 C C . GLY A 1 83 ? -20.961 -23.527 22.822 1.00 57.16 83 GLY A C 1
ATOM 669 O O . GLY A 1 83 ? -21.847 -22.801 22.369 1.00 57.16 83 GLY A O 1
ATOM 670 N N . SER A 1 84 ? -19.805 -23.712 22.205 1.00 67.62 84 SER A N 1
ATOM 671 C CA . SER A 1 84 ? -19.634 -23.456 20.786 1.00 67.62 84 SER A CA 1
ATOM 672 C C . SER A 1 84 ? -20.841 -24.019 20.022 1.00 67.62 84 SER A C 1
ATOM 674 O O . SER A 1 84 ? -21.364 -25.071 20.383 1.00 67.62 84 SER A O 1
ATOM 676 N N . VAL A 1 85 ? -21.289 -23.379 18.938 1.00 65.69 85 VAL A N 1
ATOM 677 C CA . VAL A 1 85 ? -22.336 -23.957 18.062 1.00 65.69 85 VAL A CA 1
ATOM 678 C C . VAL A 1 85 ? -21.953 -25.385 17.629 1.00 65.69 85 VAL A C 1
ATOM 680 O O . VAL A 1 85 ? -22.811 -26.245 17.448 1.00 65.69 85 VAL A O 1
ATOM 683 N N . TRP A 1 86 ? -20.646 -25.652 17.570 1.00 64.81 86 TRP A N 1
ATOM 684 C CA . TRP A 1 86 ? -20.035 -26.948 17.296 1.00 64.81 86 TRP A CA 1
ATOM 685 C C . TRP A 1 86 ? -20.168 -27.976 18.432 1.00 64.81 86 TRP A C 1
ATOM 687 O O . TRP A 1 86 ? -20.092 -29.172 18.168 1.00 64.81 86 TRP A O 1
ATOM 697 N N . ASP A 1 87 ? -20.397 -27.561 19.679 1.00 71.12 87 ASP A N 1
ATOM 698 C CA . ASP A 1 87 ? -20.609 -28.486 20.798 1.00 71.12 87 ASP A CA 1
ATOM 699 C C . ASP A 1 87 ? -21.950 -29.220 20.679 1.00 71.12 87 ASP A C 1
ATOM 701 O O . ASP A 1 87 ? -22.016 -30.401 20.997 1.00 71.12 87 ASP A O 1
ATOM 705 N N . LYS A 1 88 ? -22.974 -28.586 20.088 1.00 68.81 88 LYS A N 1
ATOM 706 C CA . LYS A 1 88 ? -24.272 -29.229 19.797 1.00 68.81 88 LYS A CA 1
ATOM 707 C C . LYS A 1 88 ? -24.184 -30.319 18.725 1.00 68.81 88 LYS A C 1
ATOM 709 O O . LYS A 1 88 ? -25.078 -31.151 18.625 1.00 68.81 88 LYS A O 1
ATOM 714 N N . LEU A 1 89 ? -23.115 -30.330 17.926 1.00 67.62 89 LEU A N 1
ATOM 715 C CA . LEU A 1 89 ? -22.885 -31.361 16.911 1.00 67.62 89 LEU A CA 1
ATOM 716 C C . LEU A 1 89 ? -22.257 -32.632 17.493 1.00 67.62 89 LEU A C 1
ATOM 718 O O . LEU A 1 89 ? -22.323 -33.675 16.851 1.00 67.62 89 LEU A O 1
ATOM 722 N N . LYS A 1 90 ? -21.670 -32.568 18.6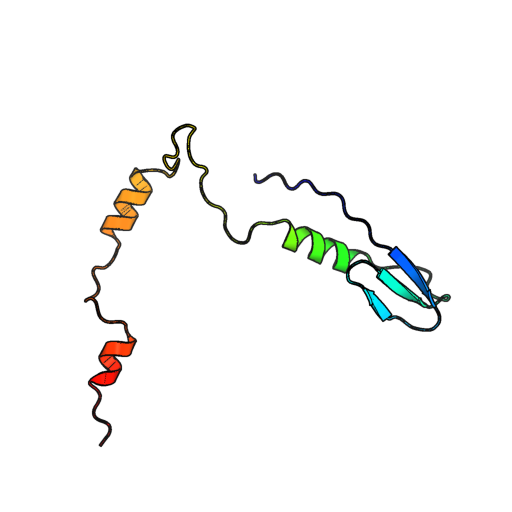96 1.00 72.00 90 LYS A N 1
ATOM 723 C CA . LYS A 1 90 ? -21.115 -33.747 19.383 1.00 72.00 90 LYS A CA 1
ATOM 724 C C . LYS A 1 90 ? -22.205 -34.698 19.881 1.00 72.00 90 LYS A C 1
ATOM 726 O O . LYS A 1 90 ? -21.937 -35.883 20.035 1.00 72.00 90 LYS A O 1
ATOM 731 N N . ASP A 1 91 ? -23.415 -34.181 20.087 1.00 73.31 91 ASP A N 1
ATOM 732 C CA . ASP A 1 91 ? -24.571 -34.941 20.571 1.00 73.31 91 ASP A CA 1
ATOM 733 C C . ASP A 1 91 ? -25.384 -35.598 19.441 1.00 73.31 91 ASP A C 1
ATOM 735 O O . ASP A 1 91 ? -26.371 -36.288 19.702 1.00 73.31 91 ASP A O 1
ATOM 739 N N . ILE A 1 92 ? -24.999 -35.398 18.175 1.00 78.69 92 ILE A N 1
ATOM 740 C CA . ILE A 1 92 ? -25.686 -36.025 17.045 1.00 78.69 92 ILE A CA 1
ATOM 741 C C . ILE A 1 92 ? -25.099 -37.421 16.841 1.00 78.69 92 ILE A C 1
ATOM 743 O O . ILE A 1 92 ? -23.995 -37.581 16.326 1.00 78.69 92 ILE A O 1
ATOM 747 N N . ASN A 1 93 ? -25.861 -38.436 17.240 1.00 67.94 93 ASN A N 1
ATOM 748 C CA . ASN A 1 93 ? -25.548 -39.828 16.948 1.00 67.94 93 ASN A CA 1
ATOM 749 C C . ASN A 1 93 ? -25.887 -40.104 15.472 1.00 67.94 93 ASN A C 1
ATOM 751 O O . ASN A 1 93 ? -27.063 -40.127 15.105 1.00 67.94 93 ASN A O 1
ATOM 755 N N . LEU A 1 94 ? -24.866 -40.232 14.619 1.00 66.19 94 LEU A N 1
ATOM 756 C CA . LEU A 1 94 ? -25.027 -40.764 13.264 1.00 66.19 94 LEU A CA 1
ATOM 757 C C . LEU A 1 94 ? -24.943 -42.292 13.341 1.00 66.19 94 LEU A C 1
ATOM 759 O O . LEU A 1 94 ? -23.858 -42.854 13.195 1.00 66.19 94 LEU A O 1
ATOM 763 N N . ASP A 1 95 ? -26.085 -42.928 13.597 1.00 54.06 95 ASP A N 1
ATOM 764 C CA . ASP A 1 95 ? -26.315 -44.322 13.193 1.00 54.06 95 ASP A CA 1
ATOM 765 C C . ASP A 1 95 ? -26.584 -44.403 11.678 1.00 54.06 95 ASP A C 1
ATOM 767 O O . ASP A 1 95 ? -27.267 -43.494 11.140 1.00 54.06 95 ASP A O 1
#

Secondary structure (DSSP, 8-state):
----------EEEEESS-EEEETTEEEEETT------HHHHHHHHHHHS-SS--PPB-TTS-B-S-HHHHHHHHHHS----SS-TTGGGTT----

Foldseek 3Di:
DDDQDDDDAAEEAEDCDWDDPDPRYIYHHPPDPDDDCVVVVVVVVVVSDDPDDAADADPVRHGPDDPVVVVVVVVVPPPDPPDDPCNVVVPDDDD

pLDDT: mean 84.41, std 11.15, range [52.81, 94.88]

Radius of gyration: 25.56 Å; chains: 1; bounding box: 42×56×58 Å